Protein AF-A0A0F9C4K8-F1 (afdb_monomer_lite)

Sequence (174 aa):
MATEDTQVKETELVIEKGEDAEIKQTALKMESAGYSYIYDPKTGDRSVVNNNMRLFNLNKKNPDGSPRFVGEKPKNPPEPLVRGTYKCVLHKDDPDRVGYAAMGFPTCPKDDLASPYQVIRHAEKRHKSEWADIKYKKEEAQKEEDRALQRAILANMRGKPVEEKPAKGTENLH

Secondary structure (DSSP, 8-state):
------------------S---------------EEEEE-TTT--EEEEEGGGHHHHHT-B-TTSSBS-BSS--SS-SS------BPPTTBTT-TTHHHHHHTTPPPB----BSSHHHHHHHHHHHSHHHHHHHHHHHHHHHHHHHHHHHHHHHHHHHT-----PPP-------

Organism: NCBI:txid412755

Foldseek 3Di:
DDDDDDDDDDDDDDDDDDDDDDPPPPPDPDDQQDWAWKAAQQAQDIDIDRPVCPVVQQPDADPVRHGRIHRDRHPDHNDYPQFAQAAACLAPPHPCVVVCVVVVHDHDPGGRQNDPVSNLVCCCPVVVPSSVVVVVVVVVVVVVVVVVVVVVVVVVVVPDDDPDDDDPDDDDDD

Structure (mmCIF, N/CA/C/O backbone):
data_AF-A0A0F9C4K8-F1
#
_entry.id   AF-A0A0F9C4K8-F1
#
loop_
_atom_site.group_PDB
_atom_site.id
_atom_site.type_symbol
_atom_site.label_atom_id
_atom_site.label_alt_id
_atom_site.label_comp_id
_atom_site.label_asym_id
_atom_site.label_entity_id
_atom_site.label_seq_id
_atom_site.pdbx_PDB_ins_code
_atom_site.Cartn_x
_atom_site.Cartn_y
_atom_site.Cartn_z
_atom_site.occupancy
_atom_site.B_iso_or_equiv
_atom_site.auth_seq_id
_atom_site.auth_comp_id
_atom_site.auth_asym_id
_atom_site.auth_atom_id
_atom_site.pdbx_PDB_model_num
ATOM 1 N N . MET A 1 1 ? 21.573 -15.485 -41.770 1.00 37.44 1 MET A N 1
ATOM 2 C CA . MET A 1 1 ? 21.805 -14.062 -42.089 1.00 37.44 1 MET A CA 1
ATOM 3 C C . MET A 1 1 ? 20.954 -13.746 -43.299 1.00 37.44 1 MET A C 1
ATOM 5 O O . MET A 1 1 ? 21.269 -14.230 -44.373 1.00 37.44 1 MET A O 1
ATOM 9 N N . ALA A 1 2 ? 19.836 -13.057 -43.098 1.00 33.62 2 ALA A N 1
ATOM 10 C CA . ALA A 1 2 ? 18.984 -12.557 -44.169 1.00 33.62 2 ALA A CA 1
ATOM 11 C C . ALA A 1 2 ? 18.660 -11.110 -43.794 1.00 33.62 2 ALA A C 1
ATOM 13 O O . ALA A 1 2 ? 17.931 -10.863 -42.836 1.00 33.62 2 ALA A O 1
ATOM 14 N N . THR A 1 3 ? 19.342 -10.174 -44.441 1.00 36.44 3 THR A N 1
ATOM 15 C CA . THR A 1 3 ? 19.030 -8.748 -44.397 1.00 36.44 3 THR A CA 1
ATOM 16 C C . THR A 1 3 ? 18.079 -8.496 -45.553 1.00 36.44 3 THR A C 1
ATOM 18 O O . THR A 1 3 ? 18.479 -8.629 -46.704 1.00 36.44 3 THR A O 1
ATOM 21 N N . GLU A 1 4 ? 16.812 -8.240 -45.246 1.00 40.44 4 GLU A N 1
ATOM 22 C CA . GLU A 1 4 ? 15.825 -7.853 -46.248 1.00 40.44 4 GLU A CA 1
ATOM 23 C C . GLU A 1 4 ? 16.056 -6.383 -46.611 1.00 40.44 4 GLU A C 1
ATOM 25 O O . GLU A 1 4 ? 16.014 -5.497 -45.756 1.00 40.44 4 GLU A O 1
ATOM 30 N N . ASP A 1 5 ? 16.377 -6.164 -47.884 1.00 41.41 5 ASP A N 1
ATOM 31 C CA . ASP A 1 5 ? 16.690 -4.870 -48.473 1.00 41.41 5 ASP A CA 1
ATOM 32 C C . ASP A 1 5 ? 15.444 -3.975 -48.527 1.00 41.41 5 ASP A C 1
ATOM 34 O O . ASP A 1 5 ? 14.505 -4.207 -49.293 1.00 41.41 5 ASP A O 1
ATOM 38 N N . THR A 1 6 ? 15.442 -2.907 -47.731 1.00 42.59 6 THR A N 1
ATOM 39 C CA . THR A 1 6 ? 14.425 -1.855 -47.801 1.00 42.59 6 THR A CA 1
ATOM 40 C C . THR A 1 6 ? 14.693 -0.973 -49.022 1.00 42.59 6 THR A C 1
ATOM 42 O O . THR A 1 6 ? 15.593 -0.134 -49.013 1.00 42.59 6 THR A O 1
ATOM 45 N N . GLN A 1 7 ? 13.908 -1.147 -50.087 1.00 41.75 7 GLN A N 1
ATOM 46 C CA . GLN A 1 7 ? 13.969 -0.297 -51.278 1.00 41.75 7 GLN A CA 1
ATOM 47 C C . GLN A 1 7 ? 13.397 1.099 -50.981 1.00 41.75 7 GLN A C 1
ATOM 49 O O . GLN A 1 7 ? 12.200 1.254 -50.733 1.00 41.75 7 GLN A O 1
ATOM 54 N N . VAL A 1 8 ? 14.247 2.125 -51.040 1.00 42.62 8 VAL A N 1
ATOM 55 C CA . VAL A 1 8 ? 13.833 3.535 -51.023 1.00 42.62 8 VAL A CA 1
ATOM 56 C C . VAL A 1 8 ? 13.356 3.896 -52.431 1.00 42.62 8 VAL A C 1
ATOM 58 O O . VAL A 1 8 ? 14.146 3.910 -53.370 1.00 42.62 8 VAL A O 1
ATOM 61 N N . LYS A 1 9 ? 12.056 4.160 -52.603 1.00 42.47 9 LYS A N 1
ATOM 62 C CA . LYS A 1 9 ? 11.531 4.768 -53.834 1.00 42.47 9 LYS A CA 1
ATOM 63 C C . LYS A 1 9 ? 11.726 6.279 -53.744 1.00 42.47 9 LYS A C 1
ATOM 65 O O . LYS A 1 9 ? 10.963 6.952 -53.056 1.00 42.47 9 LYS A O 1
ATOM 70 N N . GLU A 1 10 ? 12.743 6.797 -54.423 1.00 42.34 10 GLU A N 1
ATOM 71 C CA . GLU A 1 10 ? 12.857 8.230 -54.697 1.00 42.34 10 GLU A CA 1
ATOM 72 C C . GLU A 1 10 ? 11.773 8.625 -55.704 1.00 42.34 10 GLU A C 1
ATOM 74 O O . GLU A 1 10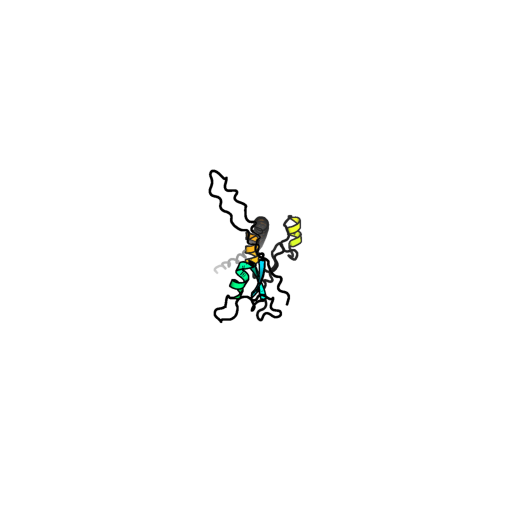 ? 11.762 8.170 -56.845 1.00 42.34 10 GLU A O 1
ATOM 79 N N . THR A 1 11 ? 10.822 9.444 -55.268 1.00 43.59 11 THR A N 1
ATOM 80 C CA . THR A 1 11 ? 9.902 10.138 -56.171 1.00 43.59 11 THR A CA 1
ATOM 81 C C . THR A 1 11 ? 10.463 11.526 -56.448 1.00 43.59 11 THR A C 1
ATOM 83 O O . THR A 1 11 ? 10.595 12.327 -55.521 1.00 43.59 11 THR A O 1
ATOM 86 N N . GLU A 1 12 ? 10.798 11.791 -57.712 1.00 39.34 12 GLU A N 1
ATOM 87 C CA . GLU A 1 12 ? 11.235 13.096 -58.215 1.00 39.34 12 GLU A CA 1
ATOM 88 C C . GLU A 1 12 ? 10.239 14.207 -57.849 1.00 39.34 12 GLU A C 1
ATOM 90 O O . GLU A 1 12 ? 9.039 14.119 -58.114 1.00 39.34 12 GLU A O 1
ATOM 95 N N . LEU A 1 13 ? 10.761 15.277 -57.247 1.00 41.69 13 LEU A N 1
ATOM 96 C CA . LEU A 1 13 ? 10.036 16.516 -56.981 1.00 41.69 13 LEU A CA 1
ATOM 97 C C . LEU A 1 13 ? 10.065 17.393 -58.238 1.00 41.69 13 LEU A C 1
ATOM 99 O O . LEU A 1 13 ? 11.025 18.124 -58.474 1.00 41.69 13 LEU A O 1
ATOM 103 N N . VAL A 1 14 ? 8.995 17.341 -59.031 1.00 43.59 14 VAL A N 1
ATOM 104 C CA . VAL A 1 14 ? 8.740 18.321 -60.095 1.00 43.59 14 VAL A CA 1
ATOM 105 C C . VAL A 1 14 ? 8.066 19.540 -59.463 1.00 43.59 14 VAL A C 1
ATOM 107 O O . VAL A 1 14 ? 6.943 19.446 -58.971 1.00 43.59 14 VAL A O 1
ATOM 110 N N . ILE A 1 15 ? 8.761 20.681 -59.434 1.00 44.19 15 ILE A N 1
ATOM 111 C CA . ILE A 1 15 ? 8.214 21.956 -58.949 1.00 44.19 15 ILE A CA 1
ATOM 112 C C . ILE A 1 15 ? 7.933 22.844 -60.163 1.00 44.19 15 ILE A C 1
ATOM 114 O O . ILE A 1 15 ? 8.824 23.539 -60.650 1.00 44.19 15 ILE A O 1
ATOM 118 N N . GLU A 1 16 ? 6.691 22.839 -60.642 1.00 44.50 16 GLU A N 1
ATOM 119 C CA . GLU A 1 16 ? 6.215 23.832 -61.607 1.00 44.50 16 GLU A CA 1
ATOM 120 C C . GLU A 1 16 ? 5.734 25.083 -60.858 1.00 44.50 16 GLU A C 1
ATOM 122 O O . GLU A 1 16 ? 4.885 25.021 -59.969 1.00 44.50 16 GLU A O 1
ATOM 127 N N . LYS A 1 17 ? 6.325 26.239 -61.187 1.00 44.91 17 LYS A N 1
ATOM 128 C CA . LYS A 1 17 ? 5.908 27.552 -60.680 1.00 44.91 17 LYS A CA 1
ATOM 129 C C . LYS A 1 17 ? 4.799 28.105 -61.574 1.00 44.91 17 LYS A C 1
ATOM 131 O O . LYS A 1 17 ? 5.089 28.563 -62.675 1.00 44.91 17 LYS A O 1
ATOM 136 N N . GLY A 1 18 ? 3.570 28.125 -61.070 1.00 40.72 18 GLY A N 1
ATOM 137 C CA . GLY A 1 18 ? 2.438 28.804 -61.697 1.00 40.72 18 GLY A CA 1
ATOM 138 C C . GLY A 1 18 ? 1.226 28.854 -60.766 1.00 40.72 18 GLY A C 1
ATOM 139 O O . GLY A 1 18 ? 0.736 27.811 -60.360 1.00 40.72 18 GLY A O 1
ATOM 140 N N . GLU A 1 19 ? 0.859 30.081 -60.395 1.00 49.22 19 GLU A N 1
ATOM 141 C CA . GLU A 1 19 ? -0.418 30.626 -59.893 1.00 49.22 19 GLU A CA 1
ATOM 142 C C . GLU A 1 19 ? -1.477 29.669 -59.277 1.00 49.22 19 GLU A C 1
ATOM 144 O O . GLU A 1 19 ? -1.998 28.758 -59.912 1.00 49.22 19 GLU A O 1
ATOM 149 N N . ASP A 1 20 ? -1.833 29.965 -58.017 1.00 51.91 20 ASP A N 1
ATOM 150 C CA . ASP A 1 20 ? -3.053 29.568 -57.286 1.00 51.91 20 ASP A CA 1
ATOM 151 C C . ASP A 1 20 ? -3.364 28.071 -57.077 1.00 51.91 20 ASP A C 1
ATOM 153 O O . ASP A 1 20 ? -4.523 27.655 -57.040 1.00 51.91 20 ASP A O 1
ATOM 157 N N . ALA A 1 21 ? -2.348 27.244 -56.824 1.00 45.38 21 ALA A N 1
ATOM 158 C CA . ALA A 1 21 ? -2.569 25.868 -56.376 1.00 45.38 21 ALA A CA 1
ATOM 159 C C . ALA A 1 21 ? -2.711 25.783 -54.842 1.00 45.38 21 ALA A C 1
ATOM 161 O O . ALA A 1 21 ? -1.742 25.964 -54.100 1.00 45.38 21 ALA A O 1
ATOM 162 N N . GLU A 1 22 ? -3.918 25.461 -54.360 1.00 49.91 22 GLU A N 1
ATOM 163 C CA . GLU A 1 22 ? -4.165 25.021 -52.982 1.00 49.91 22 GLU A CA 1
ATOM 164 C C . GLU A 1 22 ? -3.114 23.981 -52.569 1.00 49.91 22 GLU A C 1
ATOM 166 O O . GLU A 1 22 ? -3.025 22.895 -53.150 1.00 49.91 22 GLU A O 1
ATOM 171 N N . ILE A 1 23 ? -2.311 24.309 -51.552 1.00 51.88 23 ILE A N 1
ATOM 172 C CA . ILE A 1 23 ? -1.302 23.405 -50.999 1.00 51.88 23 ILE A CA 1
ATOM 173 C C . ILE A 1 23 ? -2.045 22.227 -50.364 1.00 51.88 23 ILE A C 1
ATOM 175 O O . ILE A 1 23 ? -2.438 22.270 -49.197 1.00 51.88 23 ILE A O 1
ATOM 179 N N . LYS A 1 24 ? -2.252 21.154 -51.132 1.00 47.72 24 LYS A N 1
ATOM 180 C CA . LYS A 1 24 ? -2.755 19.883 -50.613 1.00 47.72 24 LYS A CA 1
ATOM 181 C C . LYS A 1 24 ? -1.681 19.297 -49.707 1.00 47.72 24 LYS A C 1
ATOM 183 O O . LYS A 1 24 ? -0.771 18.605 -50.154 1.00 47.72 24 LYS A O 1
ATOM 188 N N . GLN A 1 25 ? -1.784 19.604 -48.417 1.00 56.06 25 GLN A N 1
ATOM 189 C CA . GLN A 1 25 ? -0.999 18.964 -47.373 1.00 56.06 25 GLN A CA 1
ATOM 190 C C . GLN A 1 25 ? -1.409 17.490 -47.299 1.00 56.06 25 GLN A C 1
ATOM 192 O O . GLN A 1 25 ? -2.337 17.111 -46.587 1.00 56.06 25 GLN A O 1
ATOM 197 N N . THR A 1 26 ? -0.736 16.634 -48.063 1.00 53.91 26 THR A N 1
ATOM 198 C CA . THR A 1 26 ? -0.824 15.187 -47.873 1.00 53.91 26 THR A CA 1
ATOM 199 C C . THR A 1 26 ? -0.187 14.847 -46.533 1.00 53.91 26 THR A C 1
ATOM 201 O O . THR A 1 26 ? 1.031 14.917 -46.377 1.00 53.91 26 THR A O 1
ATOM 204 N N . ALA A 1 27 ? -1.021 14.506 -45.549 1.00 51.94 27 ALA A N 1
ATOM 205 C CA . ALA A 1 27 ? -0.568 14.008 -44.261 1.00 51.94 27 ALA A CA 1
ATOM 206 C C . ALA A 1 27 ? 0.258 12.731 -44.480 1.00 51.94 27 ALA A C 1
ATOM 208 O O . ALA A 1 27 ? -0.276 11.681 -44.846 1.00 51.94 27 ALA A O 1
ATOM 209 N N . LEU A 1 28 ? 1.571 12.832 -44.268 1.00 55.25 28 LEU A N 1
ATOM 210 C CA . LEU A 1 28 ? 2.459 11.680 -44.174 1.00 55.25 28 LEU A CA 1
ATOM 211 C C . LEU A 1 28 ? 1.916 10.763 -43.075 1.00 55.25 28 LEU A C 1
ATOM 213 O O . LEU A 1 28 ? 1.733 11.180 -41.930 1.00 55.25 28 LEU A O 1
ATOM 217 N N . LYS A 1 29 ? 1.620 9.516 -43.440 1.00 47.31 29 LYS A N 1
ATOM 218 C CA . LYS A 1 29 ? 1.153 8.487 -42.512 1.00 47.31 29 LYS A CA 1
ATOM 219 C C . LYS A 1 29 ? 2.276 8.231 -41.499 1.00 47.31 29 LYS A C 1
ATOM 221 O O . LYS A 1 29 ? 3.260 7.569 -41.807 1.00 47.31 29 LYS A O 1
ATOM 226 N N . MET A 1 30 ? 2.166 8.823 -40.313 1.00 52.75 30 MET A N 1
ATOM 227 C CA . MET A 1 30 ? 3.149 8.663 -39.245 1.00 52.75 30 MET A CA 1
ATOM 228 C C . MET A 1 30 ? 2.916 7.310 -38.570 1.00 52.75 30 MET A C 1
ATOM 230 O O . MET A 1 30 ? 2.077 7.180 -37.680 1.00 52.75 30 MET A O 1
ATOM 234 N N . GLU A 1 31 ? 3.623 6.278 -39.021 1.00 61.31 31 GLU A N 1
ATOM 235 C CA . GLU A 1 31 ? 3.615 4.983 -38.345 1.00 61.31 31 GLU A CA 1
ATOM 236 C C . GLU A 1 31 ? 4.438 5.088 -37.054 1.00 61.31 31 GLU A C 1
ATOM 238 O O . GLU A 1 31 ? 5.597 5.509 -37.053 1.00 61.31 31 GLU A O 1
ATOM 243 N N . SER A 1 32 ? 3.827 4.762 -35.911 1.00 63.94 32 SER A N 1
ATOM 244 C CA . SER A 1 32 ? 4.534 4.778 -34.632 1.00 63.94 32 SER A CA 1
ATOM 245 C C . SER A 1 32 ? 5.616 3.698 -34.636 1.00 63.94 32 SER A C 1
ATOM 247 O O . SER A 1 32 ? 5.307 2.535 -34.877 1.00 63.94 32 SER A O 1
ATOM 249 N N . ALA A 1 33 ? 6.853 4.057 -34.287 1.00 67.69 33 ALA A N 1
ATOM 250 C CA . ALA A 1 33 ? 8.024 3.171 -34.322 1.00 67.69 33 ALA A CA 1
ATOM 251 C C . ALA A 1 33 ? 7.938 1.902 -33.438 1.00 67.69 33 ALA A C 1
ATOM 253 O O . ALA A 1 33 ? 8.848 1.076 -33.462 1.00 67.69 33 ALA A O 1
ATOM 254 N N . GLY A 1 34 ? 6.865 1.721 -32.662 1.00 85.06 34 GLY A N 1
ATOM 255 C CA . GLY A 1 34 ? 6.656 0.582 -31.770 1.00 85.06 34 GLY A CA 1
ATOM 256 C C . GLY A 1 34 ? 7.379 0.706 -30.425 1.00 85.06 34 GLY A C 1
ATOM 257 O O . GLY A 1 34 ? 8.170 1.624 -30.184 1.00 85.06 34 GLY A O 1
ATOM 258 N N . TYR A 1 35 ? 7.089 -0.240 -29.529 1.00 86.56 35 TYR A N 1
ATOM 259 C CA . TYR A 1 35 ? 7.687 -0.331 -28.197 1.00 86.56 35 TYR A CA 1
ATOM 260 C C . TYR A 1 35 ? 8.431 -1.656 -28.030 1.00 86.56 35 TYR A C 1
ATOM 262 O O . TYR A 1 35 ? 7.934 -2.708 -28.430 1.00 86.56 35 TYR A O 1
ATOM 270 N N . SER A 1 36 ? 9.599 -1.609 -27.394 1.00 86.56 36 SER A N 1
ATOM 271 C CA . SER A 1 36 ? 10.383 -2.783 -27.005 1.00 86.56 36 SER A CA 1
ATOM 272 C C . SER A 1 36 ? 10.643 -2.795 -25.505 1.00 86.56 36 SER A C 1
ATOM 274 O O . SER A 1 36 ? 10.606 -1.767 -24.822 1.00 86.56 36 SER A O 1
ATOM 276 N N . TYR A 1 37 ? 10.904 -3.993 -24.987 1.00 91.38 37 TYR A N 1
ATOM 277 C CA . TYR A 1 37 ? 11.324 -4.186 -23.609 1.00 91.38 37 TYR A CA 1
ATOM 278 C C . TYR A 1 37 ? 12.849 -4.122 -23.505 1.00 91.38 37 TYR A C 1
ATOM 280 O O . TYR A 1 37 ? 13.569 -4.685 -24.331 1.00 91.38 37 TYR A O 1
ATOM 288 N N . ILE A 1 38 ? 13.321 -3.444 -22.467 1.00 91.25 38 ILE A N 1
ATOM 289 C CA . ILE A 1 38 ? 14.699 -3.503 -21.977 1.00 91.25 38 ILE A CA 1
ATOM 290 C C . ILE A 1 38 ? 14.666 -3.918 -20.507 1.00 91.25 38 ILE A C 1
ATOM 292 O O . ILE A 1 38 ? 13.660 -3.703 -19.825 1.00 91.25 38 ILE A O 1
ATOM 296 N N . TYR A 1 39 ? 15.748 -4.512 -20.021 1.00 89.50 39 TYR A N 1
ATOM 297 C CA . TYR A 1 39 ? 15.823 -5.072 -18.675 1.00 89.50 39 TYR A CA 1
ATOM 298 C C . TYR A 1 39 ? 16.977 -4.459 -17.892 1.00 89.50 39 TYR A C 1
ATOM 300 O O . TYR A 1 39 ? 18.014 -4.157 -18.473 1.00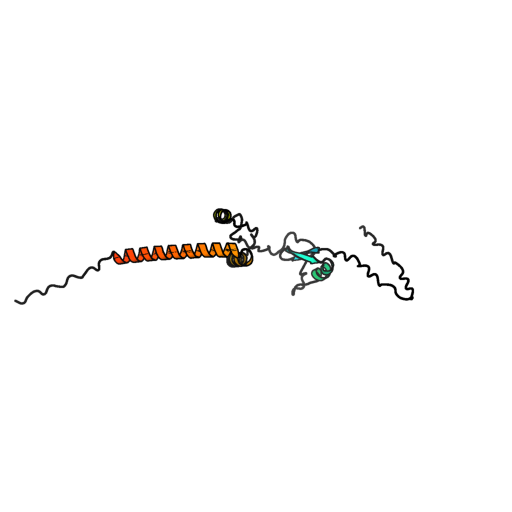 89.50 39 TYR A O 1
ATOM 308 N N . ASP A 1 40 ? 16.828 -4.282 -16.585 1.00 86.56 40 ASP A N 1
ATOM 309 C CA . ASP A 1 40 ? 17.973 -4.011 -15.710 1.00 86.56 40 ASP A CA 1
ATOM 310 C C . ASP A 1 40 ? 18.782 -5.315 -15.539 1.00 86.56 40 ASP A C 1
ATOM 312 O O . ASP A 1 40 ? 18.193 -6.340 -15.191 1.00 86.56 40 ASP A O 1
ATOM 316 N N . PRO A 1 41 ? 20.100 -5.348 -15.801 1.00 84.88 41 PRO A N 1
ATOM 317 C CA . PRO A 1 41 ? 20.886 -6.571 -15.660 1.00 84.88 41 PRO A CA 1
ATOM 318 C C . PRO A 1 41 ? 21.042 -7.043 -14.209 1.00 84.88 41 PRO A C 1
ATOM 320 O O . PRO A 1 41 ? 21.287 -8.230 -14.002 1.00 84.88 41 PRO A O 1
ATOM 323 N N . LYS A 1 42 ? 20.917 -6.152 -13.213 1.00 82.88 42 LYS A N 1
ATOM 324 C CA . LYS A 1 42 ? 21.088 -6.504 -11.796 1.00 82.88 42 LYS A CA 1
ATOM 325 C C . LYS A 1 42 ? 19.839 -7.133 -11.212 1.00 82.88 42 LYS A C 1
ATOM 327 O O . LYS A 1 42 ? 19.927 -8.174 -10.573 1.00 82.88 42 LYS A O 1
ATOM 332 N N . THR A 1 43 ? 18.694 -6.508 -11.458 1.00 77.56 43 THR A N 1
ATOM 333 C CA . THR A 1 43 ? 17.414 -6.935 -10.886 1.00 77.56 43 THR A CA 1
ATOM 334 C C . THR A 1 43 ? 16.589 -7.766 -11.868 1.00 77.56 43 THR A C 1
ATOM 336 O O . THR A 1 43 ? 15.782 -8.595 -11.472 1.00 77.56 43 THR A O 1
ATOM 339 N N . GLY A 1 44 ? 16.787 -7.607 -13.176 1.00 82.19 44 GLY A N 1
ATOM 340 C CA . GLY A 1 44 ? 15.940 -8.221 -14.201 1.00 82.19 44 GLY A CA 1
ATOM 341 C C . GLY A 1 44 ? 14.609 -7.496 -14.415 1.00 82.19 44 GLY A C 1
ATOM 342 O O . GLY A 1 44 ? 13.720 -8.043 -15.078 1.00 82.19 44 GLY A O 1
ATOM 343 N N . ASP A 1 45 ? 14.448 -6.285 -13.870 1.00 83.31 45 ASP A N 1
ATOM 344 C CA . ASP A 1 45 ? 13.217 -5.507 -14.006 1.00 83.31 45 ASP A CA 1
ATOM 345 C C . ASP A 1 45 ? 12.985 -5.046 -15.442 1.00 83.31 45 ASP A C 1
ATOM 347 O O . ASP A 1 45 ? 13.906 -4.599 -16.124 1.00 83.31 45 ASP A O 1
ATOM 351 N N . ARG A 1 46 ? 11.730 -5.122 -15.900 1.00 87.69 46 ARG A N 1
ATOM 352 C CA . ARG A 1 46 ? 11.353 -4.753 -17.272 1.00 87.69 46 ARG A CA 1
ATOM 353 C C . ARG A 1 46 ? 10.985 -3.273 -17.369 1.00 87.69 46 ARG A C 1
ATOM 355 O O . ARG A 1 46 ? 10.146 -2.787 -16.615 1.00 87.69 46 ARG A O 1
ATOM 362 N N . SER A 1 47 ? 11.525 -2.588 -18.369 1.00 87.94 47 SER A N 1
ATOM 363 C CA . SER A 1 47 ? 11.151 -1.224 -18.751 1.00 87.94 47 SER A CA 1
ATOM 364 C C . SER A 1 47 ? 10.693 -1.186 -20.208 1.00 87.94 47 SER A C 1
ATOM 366 O O . SER A 1 47 ? 11.278 -1.843 -21.068 1.00 87.94 47 SER A O 1
ATOM 368 N N . VAL A 1 48 ? 9.631 -0.427 -20.486 1.00 90.38 48 VAL A N 1
ATOM 369 C CA . VAL A 1 48 ? 9.099 -0.239 -21.845 1.00 90.38 48 VAL A CA 1
ATOM 370 C C . VAL A 1 48 ? 9.709 1.018 -22.439 1.00 90.38 48 VAL A C 1
ATOM 372 O O . VAL A 1 48 ? 9.613 2.091 -21.844 1.00 90.38 48 VAL A O 1
ATOM 375 N N . VAL A 1 49 ? 10.317 0.897 -23.614 1.00 89.56 49 VAL A N 1
ATOM 376 C CA . VAL A 1 49 ? 10.909 2.027 -24.331 1.00 89.56 49 VAL A CA 1
ATOM 377 C C . VAL A 1 49 ? 10.408 2.078 -25.764 1.00 89.56 49 VAL A C 1
ATOM 379 O O . VAL A 1 49 ? 10.132 1.055 -26.384 1.00 89.56 49 VAL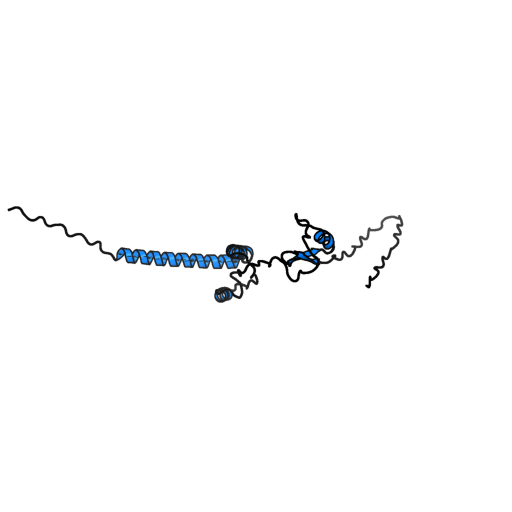 A O 1
ATOM 382 N N . ASN A 1 50 ? 10.286 3.292 -26.297 1.00 91.44 50 ASN A N 1
ATOM 383 C CA . ASN A 1 50 ? 10.070 3.494 -27.725 1.00 91.44 50 ASN A CA 1
ATOM 384 C C . ASN A 1 50 ? 11.293 2.952 -28.486 1.00 91.44 50 ASN A C 1
ATOM 386 O O . ASN A 1 50 ? 12.429 3.210 -28.074 1.00 91.44 50 ASN A O 1
ATOM 390 N N . ASN A 1 51 ? 11.070 2.230 -29.585 1.00 87.75 51 ASN A N 1
ATOM 391 C CA . ASN A 1 51 ? 12.137 1.631 -30.389 1.00 87.75 51 ASN A CA 1
ATOM 392 C C . ASN A 1 51 ? 13.186 2.646 -30.855 1.00 87.75 51 ASN A C 1
ATOM 394 O O . ASN A 1 51 ? 14.378 2.340 -30.804 1.00 87.75 51 ASN A O 1
ATOM 398 N N . ASN A 1 52 ? 12.777 3.878 -31.173 1.00 88.38 52 ASN A N 1
ATOM 399 C CA . ASN A 1 52 ? 13.702 4.951 -31.554 1.00 88.38 52 ASN A CA 1
ATOM 400 C C . ASN A 1 52 ? 14.694 5.285 -30.428 1.00 88.38 52 ASN A C 1
ATOM 402 O O . ASN A 1 52 ? 15.847 5.624 -30.675 1.00 88.38 52 ASN A O 1
ATOM 406 N N . MET A 1 53 ? 14.265 5.138 -29.172 1.00 87.69 53 MET A N 1
ATOM 407 C CA . MET A 1 53 ? 15.077 5.418 -27.986 1.00 87.69 53 MET A CA 1
ATOM 408 C C . MET A 1 53 ? 15.788 4.176 -27.438 1.00 87.69 53 MET A C 1
ATOM 410 O O . MET A 1 53 ? 16.490 4.270 -26.428 1.00 87.69 53 MET A O 1
ATOM 414 N N . ARG A 1 54 ? 15.620 3.000 -28.052 1.00 89.12 54 ARG A N 1
ATOM 415 C CA . ARG A 1 54 ? 16.149 1.737 -27.520 1.00 89.12 54 ARG A CA 1
ATOM 416 C C . ARG A 1 54 ? 17.674 1.749 -27.442 1.00 89.12 54 ARG A C 1
ATOM 418 O O . ARG A 1 54 ? 18.222 1.505 -26.371 1.00 89.12 54 ARG A O 1
ATOM 425 N N . LEU A 1 55 ? 18.350 2.090 -28.543 1.00 87.69 55 LEU A N 1
ATOM 426 C CA . LEU A 1 55 ? 19.818 2.144 -28.603 1.00 87.69 55 LEU A CA 1
ATOM 427 C C . LEU A 1 55 ? 20.388 3.166 -27.613 1.00 87.69 55 LEU A C 1
ATOM 429 O O . LEU A 1 55 ? 21.342 2.875 -26.896 1.00 87.69 55 LEU A O 1
ATOM 433 N N . PHE A 1 56 ? 19.745 4.331 -27.503 1.00 90.56 56 PHE A N 1
ATOM 434 C CA . PHE A 1 56 ? 20.142 5.355 -26.540 1.00 90.56 56 PHE A CA 1
ATOM 435 C C . PHE A 1 56 ? 20.046 4.856 -25.093 1.00 90.56 56 PHE A C 1
ATOM 437 O O . PHE A 1 56 ? 20.942 5.104 -24.290 1.00 90.56 56 PHE A O 1
ATOM 444 N N . ASN A 1 57 ? 18.979 4.129 -24.747 1.00 90.31 57 ASN A N 1
ATOM 445 C CA . ASN A 1 57 ? 18.825 3.578 -23.402 1.00 90.31 57 ASN A CA 1
ATOM 446 C C . ASN A 1 57 ? 19.813 2.440 -23.108 1.00 90.31 57 ASN A C 1
ATOM 448 O O . ASN A 1 57 ? 20.323 2.391 -21.993 1.00 90.31 57 ASN A O 1
ATOM 452 N N . LEU A 1 58 ? 20.131 1.581 -24.082 1.00 90.31 58 LEU A N 1
ATOM 453 C CA . LEU A 1 58 ? 21.123 0.506 -23.915 1.00 90.31 58 LEU A CA 1
ATOM 454 C C . LEU A 1 58 ? 22.550 1.037 -23.707 1.00 90.31 58 LEU A C 1
ATOM 456 O O . LEU A 1 58 ? 23.337 0.419 -22.999 1.00 90.31 58 LEU A O 1
ATOM 460 N N . ASN A 1 59 ? 22.866 2.214 -24.254 1.00 91.75 59 ASN A N 1
ATOM 461 C CA . ASN A 1 59 ? 24.167 2.859 -24.061 1.00 91.75 59 ASN A CA 1
ATOM 462 C C . ASN A 1 59 ? 24.330 3.544 -22.693 1.00 91.75 59 ASN A C 1
ATOM 464 O O . ASN A 1 59 ? 25.429 3.996 -22.363 1.00 91.75 59 ASN A O 1
ATOM 468 N N . LYS A 1 60 ? 23.269 3.640 -21.878 1.00 90.50 60 LYS A N 1
ATOM 469 C CA . LYS A 1 60 ? 23.370 4.221 -20.533 1.00 90.50 60 LYS A CA 1
ATOM 470 C C . LYS A 1 60 ? 24.184 3.300 -19.630 1.00 90.50 60 LYS A C 1
ATOM 472 O O . LYS A 1 60 ? 23.896 2.110 -19.515 1.00 90.50 60 LYS A O 1
ATOM 477 N N . LYS A 1 61 ? 25.161 3.880 -18.939 1.00 92.38 61 LYS A N 1
ATOM 478 C CA . LYS A 1 61 ? 26.009 3.189 -17.964 1.00 92.38 61 LYS A CA 1
ATOM 479 C C . LYS A 1 61 ? 25.706 3.674 -16.551 1.00 92.38 61 LYS A C 1
ATOM 481 O O . LYS A 1 61 ? 25.282 4.813 -16.351 1.00 92.38 61 LYS A O 1
ATOM 486 N N . ASN A 1 62 ? 25.902 2.790 -15.584 1.00 87.69 62 ASN A N 1
ATOM 487 C CA . ASN A 1 62 ? 25.899 3.131 -14.167 1.00 87.69 62 ASN A CA 1
ATOM 488 C C . ASN A 1 62 ? 27.194 3.886 -13.796 1.00 87.69 62 ASN A C 1
ATOM 490 O O . ASN A 1 62 ? 28.140 3.878 -14.585 1.00 87.69 62 ASN A O 1
ATOM 494 N N . PRO A 1 63 ? 27.281 4.501 -12.600 1.00 87.94 63 PRO A N 1
ATOM 495 C CA . PRO A 1 63 ? 28.511 5.152 -12.124 1.00 87.94 63 PRO A CA 1
ATOM 496 C C . PRO A 1 63 ? 29.734 4.219 -12.102 1.00 87.94 63 PRO A C 1
ATOM 498 O O . PRO A 1 63 ? 30.860 4.659 -12.276 1.00 87.94 63 PRO A O 1
ATOM 501 N N . ASP A 1 64 ? 29.478 2.923 -11.946 1.00 86.12 64 ASP A N 1
ATOM 502 C CA . ASP A 1 64 ? 30.439 1.817 -11.962 1.00 86.12 64 ASP A CA 1
ATOM 503 C C . ASP A 1 64 ? 30.866 1.387 -13.390 1.00 86.12 64 ASP A C 1
ATOM 505 O O . ASP A 1 64 ? 31.630 0.452 -13.584 1.00 86.12 64 ASP A O 1
ATOM 509 N N . GLY A 1 65 ? 30.339 2.029 -14.438 1.00 85.25 65 GLY A N 1
ATOM 510 C CA . GLY A 1 65 ? 30.659 1.715 -15.837 1.00 85.25 65 GLY A CA 1
ATOM 511 C C . GLY A 1 65 ? 29.939 0.488 -16.417 1.00 85.25 65 GLY A C 1
ATOM 512 O O . GLY A 1 65 ? 29.935 0.313 -17.639 1.00 85.25 65 GLY A O 1
ATOM 513 N N . SER A 1 66 ? 29.269 -0.315 -15.585 1.00 86.25 66 SER A N 1
ATOM 514 C CA . SER A 1 66 ? 28.387 -1.409 -16.015 1.00 86.25 66 SER A CA 1
ATOM 515 C C . SER A 1 66 ? 27.173 -0.898 -16.816 1.00 86.25 66 SER A C 1
ATOM 517 O O . SER A 1 66 ? 26.687 0.212 -16.559 1.00 86.25 66 SER A O 1
ATOM 519 N N . PRO A 1 67 ? 26.663 -1.670 -17.801 1.00 86.62 67 PRO A N 1
ATOM 520 C CA . PRO A 1 67 ? 25.471 -1.283 -18.551 1.00 86.62 67 PRO A CA 1
ATOM 521 C C . PRO A 1 67 ? 24.273 -1.172 -17.606 1.00 86.62 67 PRO A C 1
ATOM 523 O O . PRO A 1 67 ? 24.048 -2.041 -16.765 1.00 86.62 67 PRO A O 1
ATOM 526 N N . ARG A 1 68 ? 23.499 -0.093 -17.736 1.00 87.62 68 ARG A N 1
ATOM 527 C CA . ARG A 1 68 ? 22.298 0.128 -16.920 1.00 87.62 68 ARG A CA 1
ATOM 528 C C . ARG A 1 68 ? 21.111 -0.698 -17.407 1.00 87.62 68 ARG A C 1
ATOM 530 O O . ARG A 1 68 ? 20.262 -1.069 -16.609 1.00 87.62 68 ARG A O 1
ATOM 537 N N . PHE A 1 69 ? 21.052 -0.970 -18.708 1.00 89.81 69 PHE A N 1
ATOM 538 C CA . PHE A 1 69 ? 19.988 -1.746 -19.330 1.00 89.81 69 PHE A CA 1
ATOM 539 C C . PHE A 1 69 ? 20.560 -2.749 -20.335 1.00 89.81 69 PHE A C 1
ATOM 541 O O . PHE A 1 69 ? 21.541 -2.461 -21.018 1.00 89.81 69 PHE A O 1
ATOM 548 N N . VAL A 1 70 ? 19.912 -3.904 -20.460 1.00 88.12 70 VAL A N 1
ATOM 549 C CA . VAL A 1 70 ? 20.212 -4.967 -21.423 1.00 88.12 70 VAL A CA 1
ATOM 550 C C . VAL A 1 70 ? 18.982 -5.275 -22.278 1.00 88.12 70 VAL A C 1
ATOM 552 O O . VAL A 1 70 ? 17.841 -5.092 -21.853 1.00 88.12 70 VAL A O 1
ATOM 555 N N . GLY A 1 71 ? 19.205 -5.698 -23.523 1.00 87.00 71 GLY A N 1
ATOM 556 C CA . GLY A 1 71 ? 18.122 -5.969 -24.477 1.00 87.00 71 GLY A CA 1
ATOM 557 C C . GLY A 1 71 ? 17.424 -7.313 -24.263 1.00 87.00 71 GLY A C 1
ATOM 558 O O . GLY A 1 71 ? 16.298 -7.487 -24.720 1.00 87.00 71 GLY A O 1
ATOM 559 N N . GLU A 1 72 ? 18.076 -8.240 -23.566 1.00 84.69 72 GLU A N 1
ATOM 560 C CA . GLU A 1 72 ? 17.575 -9.583 -23.284 1.00 84.69 72 GLU A CA 1
ATOM 561 C C . GLU A 1 72 ? 17.317 -9.757 -21.789 1.00 84.69 72 GLU A C 1
ATOM 563 O O . GLU A 1 72 ? 18.016 -9.182 -20.954 1.00 84.69 72 GLU A O 1
ATOM 568 N N . LYS A 1 73 ? 16.310 -10.563 -21.442 1.00 83.75 73 LYS A N 1
ATOM 569 C CA . LYS A 1 73 ? 15.968 -10.831 -20.045 1.00 83.75 73 LYS A CA 1
ATOM 570 C C . LYS A 1 73 ? 17.080 -11.673 -19.393 1.00 83.75 73 LYS A C 1
ATOM 572 O O . LYS A 1 73 ? 17.299 -12.800 -19.847 1.00 83.75 73 LYS A O 1
ATOM 577 N N . PRO A 1 74 ? 17.740 -11.199 -18.318 1.00 82.50 74 PRO A N 1
ATOM 578 C CA . PRO A 1 74 ? 18.728 -12.008 -17.611 1.00 82.50 74 PRO A CA 1
ATOM 579 C C . PRO A 1 74 ? 18.047 -13.240 -16.997 1.00 82.50 74 PRO A C 1
ATOM 581 O O . PRO A 1 74 ? 17.000 -13.126 -16.358 1.00 82.50 74 PRO A O 1
ATOM 584 N N . LYS A 1 75 ? 18.623 -14.431 -17.214 1.00 78.50 75 LYS A N 1
ATOM 585 C CA . LYS A 1 75 ? 18.067 -15.696 -16.694 1.00 78.50 75 LYS A CA 1
ATOM 586 C C . LYS A 1 75 ? 18.195 -15.793 -15.170 1.00 78.50 75 LYS A C 1
ATOM 588 O O . LYS A 1 75 ? 17.240 -16.198 -14.522 1.00 78.50 75 LYS A O 1
ATOM 593 N N . ASN A 1 76 ? 19.338 -15.361 -14.632 1.00 75.56 76 ASN A N 1
ATOM 594 C CA . ASN A 1 76 ? 19.661 -15.368 -13.205 1.00 75.56 76 ASN A CA 1
ATOM 595 C C . ASN A 1 76 ? 20.180 -13.976 -12.799 1.00 75.56 76 ASN A C 1
ATOM 597 O O . ASN A 1 76 ? 21.395 -13.766 -12.809 1.00 75.56 76 ASN A O 1
ATOM 601 N N . PRO A 1 77 ? 19.296 -12.996 -12.534 1.00 76.06 77 PRO A N 1
ATOM 602 C CA . PRO A 1 77 ? 19.732 -11.693 -12.046 1.00 76.06 77 PRO A CA 1
ATOM 603 C C . PRO A 1 77 ? 20.406 -11.841 -10.666 1.00 76.06 77 PRO A C 1
ATOM 605 O O . PRO A 1 77 ? 19.920 -12.619 -9.842 1.00 76.06 77 PRO A O 1
ATOM 608 N N . PRO A 1 78 ? 21.526 -11.140 -10.411 1.00 72.00 78 PRO A N 1
ATOM 609 C CA . PRO A 1 78 ? 22.257 -11.228 -9.145 1.00 72.00 78 PRO A CA 1
ATOM 610 C C . PRO A 1 78 ? 21.454 -10.697 -7.951 1.00 72.00 78 PRO A C 1
ATOM 612 O O . PRO A 1 78 ? 21.647 -11.169 -6.834 1.00 72.00 78 PRO A O 1
ATOM 615 N N . GLU A 1 79 ? 20.539 -9.753 -8.175 1.00 71.50 79 GLU A N 1
ATOM 616 C CA . GLU A 1 79 ? 19.630 -9.242 -7.154 1.00 71.50 79 GLU A CA 1
ATOM 617 C C . GLU A 1 79 ? 18.203 -9.715 -7.469 1.00 71.50 79 GLU A C 1
ATOM 619 O O . GLU A 1 79 ? 17.677 -9.423 -8.547 1.00 71.50 79 GLU A O 1
ATOM 624 N N . PRO A 1 80 ? 17.536 -10.457 -6.566 1.00 64.75 80 PRO A N 1
ATOM 625 C CA . PRO A 1 80 ? 16.143 -10.810 -6.775 1.00 64.75 80 PRO A CA 1
ATOM 626 C C . PRO A 1 80 ? 15.290 -9.541 -6.749 1.00 64.75 80 PRO A C 1
ATOM 628 O O . PRO A 1 80 ? 15.470 -8.669 -5.900 1.00 64.75 80 PRO A O 1
ATOM 631 N N . LEU A 1 81 ? 14.317 -9.457 -7.657 1.00 64.56 81 LEU A N 1
ATOM 632 C CA . LEU A 1 81 ? 13.289 -8.421 -7.612 1.00 64.56 81 LEU A CA 1
ATOM 633 C C . LEU A 1 81 ? 12.541 -8.522 -6.292 1.00 64.56 81 LEU A C 1
ATOM 635 O O . LEU A 1 81 ? 11.680 -9.389 -6.133 1.00 64.56 81 LEU A O 1
ATOM 639 N N . VAL A 1 82 ? 12.858 -7.631 -5.355 1.00 64.38 82 VAL A N 1
ATOM 640 C CA . VAL A 1 82 ? 12.136 -7.511 -4.090 1.00 64.38 82 VAL A CA 1
ATOM 641 C C . VAL A 1 82 ? 10.787 -6.871 -4.394 1.00 64.38 82 VAL A C 1
ATOM 643 O O . VAL A 1 82 ? 10.585 -5.664 -4.261 1.00 64.38 82 VAL A O 1
ATOM 646 N N . ARG A 1 83 ? 9.857 -7.690 -4.885 1.00 68.56 83 ARG A N 1
ATOM 647 C CA . ARG A 1 83 ? 8.456 -7.304 -4.982 1.00 68.56 83 ARG A CA 1
ATOM 648 C C . ARG A 1 83 ? 7.881 -7.269 -3.583 1.00 68.56 83 ARG A C 1
ATOM 650 O O . ARG A 1 83 ? 8.245 -8.066 -2.718 1.00 68.56 83 ARG A O 1
ATOM 657 N N . GLY A 1 84 ? 6.979 -6.327 -3.373 1.00 74.25 84 GLY A N 1
ATOM 658 C CA . GLY A 1 84 ? 6.200 -6.316 -2.160 1.00 74.25 84 GLY A CA 1
ATOM 659 C C . GLY A 1 84 ? 5.384 -7.593 -2.005 1.00 74.25 84 GLY A C 1
ATOM 660 O O . GLY A 1 84 ? 4.960 -8.179 -2.994 1.00 74.25 84 GLY A O 1
ATOM 661 N N . THR A 1 85 ? 5.191 -8.037 -0.770 1.00 84.00 85 THR A N 1
ATOM 662 C CA . THR A 1 85 ? 4.359 -9.205 -0.446 1.00 84.00 85 THR A CA 1
ATOM 663 C C . THR A 1 85 ? 2.946 -8.811 -0.033 1.00 84.00 85 THR A C 1
ATOM 665 O O . THR A 1 85 ? 2.076 -9.673 0.107 1.00 84.00 85 THR A O 1
ATOM 668 N N . TYR A 1 86 ? 2.710 -7.518 0.204 1.00 87.88 86 TYR A N 1
ATOM 669 C CA . TYR A 1 86 ? 1.440 -7.041 0.716 1.00 87.88 86 TYR A CA 1
ATOM 670 C C . TYR A 1 86 ? 0.430 -6.882 -0.414 1.00 87.88 86 TYR A C 1
ATOM 672 O O . TYR A 1 86 ? 0.683 -6.256 -1.445 1.00 87.88 86 TYR A O 1
ATOM 680 N N . LYS A 1 87 ? -0.759 -7.421 -0.168 1.00 92.75 87 LYS A N 1
ATOM 681 C CA . LYS A 1 87 ? -1.903 -7.339 -1.067 1.00 92.75 87 LYS A CA 1
ATOM 682 C C . LYS A 1 87 ? -2.767 -6.135 -0.705 1.00 92.75 87 LYS A C 1
ATOM 684 O O . LYS A 1 87 ? -2.736 -5.644 0.424 1.00 92.75 87 LYS A O 1
ATOM 689 N N . CYS A 1 88 ? -3.516 -5.624 -1.677 1.00 93.44 88 CYS A N 1
ATOM 690 C CA . CYS A 1 88 ? -4.520 -4.599 -1.407 1.00 93.44 88 CYS A CA 1
ATOM 691 C C . CYS A 1 88 ? -5.625 -5.140 -0.476 1.00 93.44 88 CYS A C 1
ATOM 693 O O . CYS A 1 88 ? -5.960 -6.315 -0.544 1.00 93.44 88 CYS A O 1
ATOM 695 N N . VAL A 1 89 ? -6.257 -4.269 0.317 1.00 92.44 89 VAL A N 1
ATOM 696 C CA . VAL A 1 89 ? -7.420 -4.616 1.168 1.00 92.44 89 VAL A CA 1
ATOM 697 C C . VAL A 1 89 ? -8.607 -5.142 0.347 1.00 92.44 89 VAL A C 1
ATOM 699 O O . VAL A 1 89 ? -9.406 -5.938 0.817 1.00 92.44 89 VAL A O 1
ATOM 702 N N . LEU A 1 90 ? -8.722 -4.725 -0.917 1.00 93.94 90 LEU A N 1
ATOM 703 C CA . LEU A 1 90 ? -9.746 -5.221 -1.844 1.00 93.94 90 LEU A CA 1
ATOM 704 C C . LEU A 1 90 ? -9.252 -6.390 -2.709 1.00 93.94 90 LEU A C 1
ATOM 706 O O . LEU A 1 90 ? -9.856 -6.703 -3.738 1.00 93.94 90 LEU A O 1
ATOM 710 N N . HIS A 1 91 ? -8.133 -7.018 -2.346 1.00 94.81 91 HIS A N 1
ATOM 711 C CA . HIS A 1 91 ? -7.611 -8.162 -3.080 1.00 94.81 91 HIS A CA 1
ATOM 712 C C . HIS A 1 91 ? -8.525 -9.385 -2.924 1.00 94.81 91 HIS A C 1
ATOM 714 O O . HIS A 1 91 ? -9.239 -9.537 -1.935 1.00 94.81 91 HIS A O 1
ATOM 720 N N . LYS A 1 92 ? -8.502 -10.286 -3.912 1.00 93.25 92 LYS A N 1
ATOM 721 C CA . LYS A 1 92 ? -9.314 -11.517 -3.903 1.00 93.25 92 LYS A CA 1
ATOM 722 C C . LYS A 1 92 ? -9.055 -12.394 -2.671 1.00 93.25 92 LYS A C 1
ATOM 724 O O . LYS A 1 92 ? -9.977 -13.027 -2.173 1.00 93.25 92 LYS A O 1
ATOM 729 N N . ASP A 1 93 ? -7.809 -12.403 -2.219 1.00 90.75 93 ASP A N 1
ATOM 730 C CA . ASP A 1 93 ? -7.332 -13.231 -1.106 1.00 90.75 93 ASP A CA 1
ATOM 731 C C . ASP A 1 93 ? -7.397 -12.520 0.258 1.00 90.75 93 ASP A C 1
ATOM 733 O O . ASP A 1 93 ? -6.857 -13.039 1.232 1.00 90.75 93 ASP A O 1
ATOM 737 N N . ASP A 1 94 ? -7.973 -11.316 0.332 1.00 89.88 94 ASP A N 1
ATOM 738 C CA . ASP A 1 94 ? -8.148 -10.619 1.609 1.00 89.88 94 ASP A CA 1
ATOM 739 C C . ASP A 1 94 ? -9.206 -11.346 2.471 1.00 89.88 94 ASP A C 1
ATOM 741 O O . ASP A 1 94 ? -10.244 -11.751 1.933 1.00 89.88 94 ASP A O 1
ATOM 745 N N . PRO A 1 95 ? -8.985 -11.541 3.786 1.00 91.19 95 PRO A N 1
ATOM 746 C CA . PRO A 1 95 ? -9.932 -12.254 4.647 1.00 91.19 95 PRO A CA 1
ATOM 747 C C . PRO A 1 95 ? -11.311 -11.584 4.704 1.00 91.19 95 PRO A C 1
ATOM 749 O O . PRO A 1 95 ? -12.328 -12.277 4.753 1.00 91.19 95 PRO A O 1
ATOM 752 N N . ASP A 1 96 ? -11.370 -10.254 4.611 1.00 90.50 96 ASP A N 1
ATOM 753 C CA . ASP A 1 96 ? -12.618 -9.492 4.673 1.00 90.50 96 ASP A CA 1
ATOM 754 C C . ASP A 1 96 ? -13.292 -9.369 3.292 1.00 90.50 96 ASP A C 1
ATOM 756 O O . ASP A 1 96 ? -14.312 -8.685 3.131 1.00 90.50 96 ASP A O 1
ATOM 760 N N . ARG A 1 97 ? -12.769 -10.062 2.266 1.00 91.88 97 ARG A N 1
ATOM 761 C CA . ARG A 1 97 ? -13.249 -9.952 0.883 1.00 91.88 97 ARG A CA 1
ATOM 762 C C . ARG A 1 97 ? -14.736 -10.247 0.738 1.00 91.88 97 ARG A C 1
ATOM 764 O O . ARG A 1 97 ? -15.396 -9.580 -0.058 1.00 91.88 97 ARG A O 1
ATOM 771 N N . VAL A 1 98 ? -15.268 -11.217 1.481 1.00 91.75 98 VAL A N 1
ATOM 772 C CA . VAL A 1 98 ? -16.697 -11.576 1.436 1.00 91.75 98 VAL A CA 1
ATOM 773 C C . VAL A 1 98 ? -17.564 -10.401 1.899 1.00 91.75 98 VAL A C 1
ATOM 775 O O . VAL A 1 98 ? -18.547 -10.066 1.239 1.00 91.75 98 VAL A O 1
ATOM 778 N N . GLY A 1 99 ? -17.155 -9.717 2.972 1.00 91.44 99 GLY A N 1
ATOM 779 C CA . GLY A 1 99 ? -17.835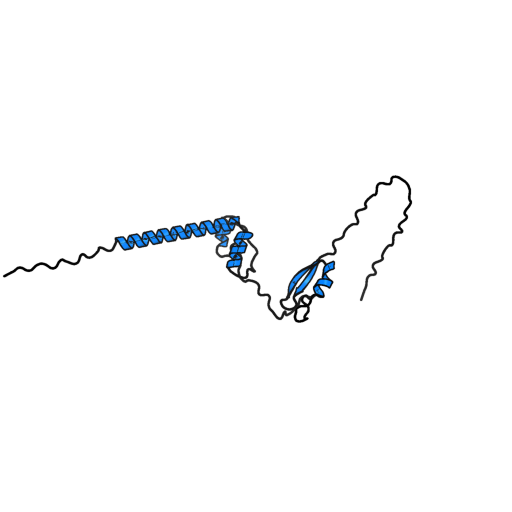 -8.519 3.466 1.00 91.44 99 GLY A CA 1
ATOM 780 C C . GLY A 1 99 ? -17.765 -7.364 2.466 1.00 91.44 99 GLY A C 1
ATOM 781 O O . GLY A 1 99 ? -18.773 -6.712 2.196 1.00 91.44 99 GLY A O 1
ATOM 782 N N . TYR A 1 100 ? -16.601 -7.149 1.848 1.00 91.88 100 TYR A N 1
ATOM 783 C CA . TYR A 1 100 ? -16.433 -6.136 0.799 1.00 91.88 100 TYR A CA 1
ATOM 784 C C . TYR A 1 100 ? -17.250 -6.438 -0.461 1.00 91.88 100 TYR A C 1
ATOM 786 O O . TYR A 1 100 ? -17.831 -5.529 -1.049 1.00 91.88 100 TYR A O 1
ATOM 794 N N . ALA A 1 101 ? -17.348 -7.704 -0.865 1.00 91.94 101 ALA A N 1
ATOM 795 C CA . ALA A 1 101 ? -18.161 -8.113 -2.005 1.00 91.94 101 ALA A CA 1
ATOM 796 C C . ALA A 1 101 ? -19.659 -7.889 -1.749 1.00 91.94 101 ALA A C 1
ATOM 798 O O . ALA A 1 101 ? -20.352 -7.399 -2.636 1.00 91.94 101 ALA A O 1
ATOM 799 N N . ALA A 1 102 ? -20.142 -8.175 -0.535 1.00 92.62 102 ALA A N 1
ATOM 800 C CA . ALA A 1 102 ? -21.529 -7.915 -0.143 1.00 92.62 102 ALA A CA 1
ATOM 801 C C . ALA A 1 102 ? -21.882 -6.416 -0.151 1.00 92.62 102 ALA A C 1
ATOM 803 O O . ALA A 1 102 ? -23.022 -6.053 -0.425 1.00 92.62 102 ALA A O 1
ATOM 804 N N . MET A 1 103 ? -20.900 -5.541 0.092 1.00 89.62 103 MET A N 1
ATOM 805 C CA . MET A 1 103 ? -21.045 -4.086 -0.058 1.00 89.62 103 MET A CA 1
ATOM 806 C C . MET A 1 103 ? -20.965 -3.600 -1.515 1.00 89.62 103 MET A C 1
ATOM 808 O O . MET A 1 103 ? -21.142 -2.414 -1.772 1.00 89.62 103 MET A O 1
ATOM 812 N N . GLY A 1 104 ? -20.694 -4.493 -2.471 1.00 92.38 104 GLY A N 1
ATOM 813 C CA . GLY A 1 104 ? -20.543 -4.151 -3.885 1.00 92.38 104 GLY A CA 1
ATOM 814 C C . GLY A 1 104 ? -19.152 -3.642 -4.272 1.00 92.38 104 GLY A C 1
ATOM 815 O O . GLY A 1 104 ? -18.987 -3.119 -5.372 1.00 92.38 104 GLY A O 1
ATOM 816 N N . PHE A 1 105 ? -18.133 -3.794 -3.416 1.00 93.69 105 PHE A N 1
ATOM 817 C CA . PHE A 1 105 ? -16.788 -3.307 -3.730 1.00 93.69 105 PHE A CA 1
ATOM 818 C C . PHE A 1 105 ? -16.072 -4.196 -4.761 1.00 93.69 105 PHE A C 1
ATOM 820 O O . PHE A 1 105 ? -16.071 -5.436 -4.632 1.00 93.69 105 PHE A O 1
ATOM 827 N N . PRO A 1 106 ? -15.403 -3.583 -5.759 1.00 92.88 106 PRO A N 1
ATOM 828 C CA . PRO A 1 106 ? -14.677 -4.306 -6.795 1.00 92.88 106 PRO A CA 1
ATOM 829 C C . PRO A 1 106 ? -13.428 -5.004 -6.240 1.00 92.88 106 PRO A C 1
ATOM 831 O O . PRO A 1 106 ? -12.878 -4.621 -5.209 1.00 92.88 106 PRO A O 1
ATOM 834 N N . THR A 1 107 ? -12.954 -6.034 -6.946 1.00 94.44 107 THR A N 1
ATOM 835 C CA . THR A 1 107 ? -11.678 -6.696 -6.636 1.00 94.44 107 THR A CA 1
ATOM 836 C C . THR A 1 107 ? -10.499 -5.912 -7.200 1.00 94.44 107 THR A C 1
ATOM 838 O O . THR A 1 107 ? -10.485 -5.595 -8.391 1.00 94.44 107 THR A O 1
ATOM 841 N N . CYS A 1 108 ? -9.468 -5.689 -6.388 1.00 93.94 108 CYS A N 1
ATOM 842 C CA . CYS A 1 108 ? -8.200 -5.124 -6.837 1.00 93.94 108 CYS A CA 1
ATOM 843 C C . CYS A 1 108 ? -7.174 -6.236 -7.137 1.00 93.94 108 CYS A C 1
ATOM 845 O O . CYS A 1 108 ? -6.962 -7.100 -6.286 1.00 93.94 108 CYS A O 1
ATOM 847 N N . PRO A 1 109 ? -6.493 -6.220 -8.300 1.00 90.88 109 PRO A N 1
ATOM 848 C CA . PRO A 1 109 ? -5.475 -7.216 -8.643 1.00 90.88 109 PRO A CA 1
ATOM 849 C C . PRO A 1 109 ? -4.088 -6.919 -8.044 1.00 90.88 109 PRO A C 1
ATOM 851 O O . PRO A 1 109 ? -3.147 -7.653 -8.317 1.00 90.88 109 PRO A O 1
ATOM 854 N N . LYS A 1 110 ? -3.915 -5.819 -7.296 1.00 89.25 110 LYS A N 1
ATOM 855 C CA . LYS A 1 110 ? -2.605 -5.399 -6.778 1.00 89.25 110 LYS A CA 1
ATOM 856 C C . LYS A 1 110 ? -2.164 -6.297 -5.616 1.00 89.25 110 LYS A C 1
ATOM 858 O O . LYS A 1 110 ? -2.801 -6.300 -4.559 1.00 89.25 110 LYS A O 1
ATOM 863 N N . ASP A 1 111 ? -1.044 -6.982 -5.810 1.00 89.81 111 ASP A N 1
ATOM 864 C CA . ASP A 1 111 ? -0.466 -7.969 -4.892 1.00 89.81 111 ASP A CA 1
ATOM 865 C C . ASP A 1 111 ? 1.002 -7.689 -4.510 1.00 89.81 111 ASP A C 1
ATOM 867 O O . ASP A 1 111 ? 1.552 -8.359 -3.642 1.00 89.81 111 ASP A O 1
ATOM 871 N N . ASP A 1 112 ? 1.622 -6.680 -5.124 1.00 87.00 112 ASP A N 1
ATOM 872 C CA . ASP A 1 112 ? 3.055 -6.381 -5.057 1.00 87.00 112 ASP A CA 1
ATOM 873 C C . ASP A 1 112 ? 3.391 -5.112 -4.241 1.00 87.00 112 ASP A C 1
ATOM 875 O O . ASP A 1 112 ? 4.303 -4.358 -4.594 1.00 87.00 112 ASP A O 1
ATOM 879 N N . LEU A 1 113 ? 2.656 -4.814 -3.159 1.00 88.06 113 LEU A N 1
ATOM 880 C CA . LEU A 1 113 ? 2.898 -3.620 -2.326 1.00 88.06 113 LEU A CA 1
ATOM 881 C C . LEU A 1 113 ? 4.002 -3.874 -1.296 1.00 88.06 113 LEU A C 1
ATOM 883 O O . LEU A 1 113 ? 3.998 -4.884 -0.594 1.00 88.06 113 LEU A O 1
ATOM 887 N N . ALA A 1 114 ? 4.973 -2.963 -1.199 1.00 86.56 114 ALA A N 1
ATOM 888 C CA . ALA A 1 114 ? 6.196 -3.198 -0.427 1.00 86.56 114 ALA A CA 1
ATOM 889 C C . ALA A 1 114 ? 6.009 -3.062 1.090 1.00 86.56 114 ALA A C 1
ATOM 891 O O . ALA A 1 114 ? 6.776 -3.634 1.857 1.00 86.56 114 ALA A O 1
ATOM 892 N N . SER A 1 115 ? 5.006 -2.304 1.539 1.00 87.50 115 SER A N 1
ATOM 893 C CA . SER A 1 115 ? 4.745 -2.103 2.966 1.00 87.50 115 SER A CA 1
ATOM 894 C C . SER A 1 115 ? 3.260 -1.881 3.265 1.00 87.50 115 SER A C 1
ATOM 896 O O . SER A 1 115 ? 2.521 -1.438 2.379 1.00 87.50 115 SER A O 1
ATOM 898 N N . PRO A 1 116 ? 2.814 -2.083 4.521 1.00 89.62 116 PRO A N 1
ATOM 899 C CA . PRO A 1 116 ? 1.435 -1.801 4.933 1.00 89.62 116 PRO A CA 1
ATOM 900 C C . PRO A 1 116 ? 1.022 -0.347 4.673 1.00 89.62 116 PRO A C 1
ATOM 902 O O . PRO A 1 116 ? -0.095 -0.067 4.247 1.00 89.62 116 PRO A O 1
ATOM 905 N N . TYR A 1 117 ? 1.951 0.597 4.845 1.00 91.44 117 TYR A N 1
ATOM 906 C CA . TYR A 1 117 ? 1.703 2.002 4.529 1.00 91.44 117 TYR A CA 1
ATOM 907 C C . TYR A 1 117 ? 1.397 2.216 3.037 1.00 91.44 117 TYR A C 1
ATOM 909 O O . TYR A 1 117 ? 0.518 3.002 2.680 1.00 91.44 117 TYR A O 1
ATOM 917 N N . GLN A 1 118 ? 2.080 1.491 2.145 1.00 89.75 118 GLN A N 1
ATOM 918 C CA . GLN A 1 118 ? 1.773 1.543 0.717 1.00 89.75 118 GLN A CA 1
ATOM 919 C C . GLN A 1 118 ? 0.402 0.948 0.398 1.00 89.75 118 GLN A C 1
ATOM 921 O O . GLN A 1 118 ? -0.245 1.449 -0.517 1.00 89.75 118 GLN A O 1
ATOM 926 N N . VAL A 1 119 ? -0.060 -0.057 1.151 1.00 92.81 119 VAL A N 1
ATOM 927 C CA . VAL A 1 119 ? -1.424 -0.598 1.024 1.00 92.81 119 VAL A CA 1
ATOM 928 C C . VAL A 1 119 ? -2.458 0.487 1.317 1.00 92.81 119 VAL A C 1
ATOM 930 O O . VAL A 1 119 ? -3.345 0.712 0.495 1.00 92.81 119 VAL A O 1
ATOM 933 N N . ILE A 1 120 ? -2.295 1.215 2.427 1.00 93.25 120 ILE A N 1
ATOM 934 C CA . ILE A 1 120 ? -3.182 2.330 2.802 1.00 93.25 120 ILE A CA 1
ATOM 935 C C . ILE A 1 120 ? -3.162 3.406 1.716 1.00 93.25 120 ILE A C 1
ATOM 937 O O . ILE A 1 120 ? -4.201 3.769 1.172 1.00 93.25 120 ILE A O 1
ATOM 941 N N . ARG A 1 121 ? -1.970 3.860 1.318 1.00 94.38 121 ARG A N 1
ATOM 942 C CA . ARG A 1 121 ? -1.813 4.886 0.279 1.00 94.38 121 ARG A CA 1
ATOM 943 C C . ARG A 1 121 ? -2.381 4.442 -1.073 1.00 94.38 121 ARG A C 1
ATOM 945 O O . ARG A 1 121 ? -2.869 5.272 -1.839 1.00 94.38 121 ARG A O 1
ATOM 952 N N . HIS A 1 122 ? -2.280 3.157 -1.406 1.00 94.69 122 HIS A N 1
ATOM 953 C CA . HIS A 1 122 ? -2.871 2.593 -2.614 1.00 94.69 122 HIS A CA 1
ATOM 954 C C . HIS A 1 122 ? -4.397 2.625 -2.535 1.00 94.69 122 HIS A C 1
ATOM 956 O O . HIS A 1 122 ? -5.023 3.109 -3.477 1.00 94.69 122 HIS A O 1
ATOM 962 N N . ALA A 1 123 ? -4.979 2.187 -1.416 1.00 93.62 123 ALA A N 1
ATOM 963 C CA . ALA A 1 123 ? -6.418 2.244 -1.186 1.00 93.62 123 ALA A CA 1
ATOM 964 C C . ALA A 1 123 ? -6.937 3.690 -1.262 1.00 93.62 123 ALA A C 1
ATOM 966 O O . ALA A 1 123 ? -7.836 3.970 -2.044 1.00 93.62 123 ALA A O 1
ATOM 967 N N . GLU A 1 124 ? -6.285 4.642 -0.591 1.00 93.81 124 GLU A N 1
ATOM 968 C CA . GLU A 1 124 ? -6.663 6.064 -0.618 1.00 93.81 124 GLU A CA 1
ATOM 969 C C . GLU A 1 124 ? -6.648 6.680 -2.021 1.00 93.81 124 GLU A C 1
ATOM 971 O O . GLU A 1 124 ? -7.475 7.534 -2.342 1.00 93.81 124 GLU A O 1
ATOM 976 N N . LYS A 1 125 ? -5.690 6.276 -2.863 1.00 94.31 125 LYS A N 1
ATOM 977 C CA . LYS A 1 125 ? -5.500 6.871 -4.192 1.00 94.31 125 LYS A CA 1
ATOM 978 C C . LYS A 1 125 ? -6.283 6.177 -5.298 1.00 94.31 125 LYS A C 1
ATOM 980 O O . LYS A 1 125 ? -6.709 6.848 -6.232 1.00 94.31 125 LYS A O 1
ATOM 985 N N . ARG A 1 126 ? -6.392 4.848 -5.256 1.00 93.12 126 ARG A N 1
ATOM 986 C CA . ARG A 1 126 ? -7.030 4.043 -6.312 1.00 93.12 126 ARG A CA 1
ATOM 987 C C . ARG A 1 126 ? -8.466 3.653 -5.978 1.00 93.12 126 ARG A C 1
ATOM 989 O O . ARG A 1 126 ? -9.251 3.518 -6.905 1.00 93.12 126 ARG A O 1
ATOM 996 N N . HIS A 1 127 ? -8.797 3.527 -4.696 1.00 94.38 127 HIS A N 1
ATOM 997 C CA . HIS A 1 127 ? -10.092 3.069 -4.184 1.00 94.38 127 HIS A CA 1
ATOM 998 C C . HIS A 1 127 ? -10.646 4.077 -3.174 1.00 94.38 127 HIS A C 1
ATOM 1000 O O . HIS A 1 127 ? -10.957 3.742 -2.035 1.00 94.38 127 HIS A O 1
ATOM 1006 N N . LYS A 1 128 ? -10.672 5.356 -3.563 1.00 93.38 128 LYS A N 1
ATOM 1007 C CA . LYS A 1 128 ? -10.939 6.471 -2.645 1.00 93.38 128 LYS A CA 1
ATOM 1008 C C . LYS A 1 128 ? -12.302 6.350 -1.953 1.00 93.38 128 LYS A C 1
ATOM 1010 O O . LYS A 1 128 ? -12.393 6.631 -0.763 1.00 93.38 128 LYS A O 1
ATOM 1015 N N . SER A 1 129 ? -13.333 5.955 -2.698 1.00 93.06 129 SER A N 1
ATOM 1016 C CA . SER A 1 129 ? -14.703 5.753 -2.210 1.00 93.06 129 SER A CA 1
ATOM 1017 C C . SER A 1 129 ? -14.787 4.592 -1.226 1.00 93.06 129 SER A C 1
ATOM 1019 O O . SER A 1 129 ? -15.173 4.768 -0.078 1.00 93.06 129 SER A O 1
ATOM 1021 N N . GLU A 1 130 ? -14.338 3.420 -1.657 1.00 93.06 130 GLU A N 1
ATOM 1022 C CA . GLU A 1 130 ? -14.399 2.178 -0.898 1.00 93.06 130 GLU A CA 1
ATOM 1023 C C . GLU A 1 130 ? -13.549 2.287 0.368 1.00 93.06 130 GLU A C 1
ATOM 1025 O O . GLU A 1 130 ? -13.945 1.847 1.442 1.00 93.06 130 GLU A O 1
ATOM 1030 N N . TRP A 1 131 ? -12.386 2.937 0.271 1.00 94.19 131 TRP A N 1
ATOM 1031 C CA . TRP A 1 131 ? -11.535 3.194 1.422 1.00 94.19 131 TRP A CA 1
ATOM 1032 C C . TRP A 1 131 ? -12.172 4.155 2.426 1.00 94.19 131 TRP A C 1
ATOM 1034 O O . TRP A 1 131 ? -11.999 3.957 3.627 1.00 94.19 131 TRP A O 1
ATOM 1044 N N . ALA A 1 132 ? -12.913 5.170 1.970 1.00 94.38 132 ALA A N 1
ATOM 1045 C CA . ALA A 1 132 ? -13.631 6.071 2.869 1.00 94.38 132 ALA A CA 1
ATOM 1046 C C . ALA A 1 132 ? -14.688 5.312 3.686 1.00 94.38 132 ALA A C 1
ATOM 1048 O O . ALA A 1 132 ? -14.740 5.478 4.904 1.00 94.38 132 ALA A O 1
ATOM 1049 N N . ASP A 1 133 ? -15.439 4.414 3.048 1.00 94.00 133 ASP A N 1
ATOM 1050 C CA . ASP A 1 133 ? -16.440 3.580 3.720 1.00 94.00 133 ASP A CA 1
ATOM 1051 C C . ASP A 1 133 ? -15.800 2.581 4.693 1.00 94.00 133 ASP A C 1
ATOM 1053 O O . ASP A 1 133 ? -16.252 2.428 5.830 1.00 94.00 133 ASP A O 1
ATOM 1057 N N . ILE A 1 134 ? -14.709 1.921 4.282 1.00 92.31 134 ILE A N 1
ATOM 1058 C CA . ILE A 1 134 ? -13.947 1.006 5.148 1.00 92.31 134 ILE A CA 1
ATOM 1059 C C . ILE A 1 134 ? -13.416 1.754 6.369 1.00 92.31 134 ILE A C 1
ATOM 1061 O O . ILE A 1 134 ? -13.513 1.263 7.495 1.00 92.31 134 ILE A O 1
ATOM 1065 N N . LYS A 1 135 ? -12.856 2.946 6.155 1.00 93.56 135 LYS A N 1
ATOM 1066 C CA . LYS A 1 135 ? -12.327 3.784 7.228 1.00 93.56 135 LYS A CA 1
ATOM 1067 C C . LYS A 1 135 ? -13.435 4.214 8.184 1.00 93.56 135 LYS A C 1
ATOM 1069 O O . LYS A 1 135 ? -13.250 4.082 9.388 1.00 93.56 135 LYS A O 1
ATOM 1074 N N . TYR A 1 136 ? -14.581 4.645 7.659 1.00 94.19 136 TYR A N 1
ATOM 1075 C CA . TYR A 1 136 ? -15.740 5.018 8.466 1.00 94.19 136 TYR A CA 1
ATOM 1076 C C . TYR A 1 136 ? -16.222 3.853 9.340 1.00 94.19 136 TYR A C 1
ATOM 1078 O O . TYR A 1 136 ? -16.372 4.011 10.547 1.00 94.19 136 TYR A O 1
ATOM 1086 N N . LYS A 1 137 ? -16.364 2.649 8.769 1.00 90.81 137 LYS A N 1
ATOM 1087 C CA . LYS A 1 137 ? -16.761 1.456 9.535 1.00 90.81 137 LYS A CA 1
ATOM 1088 C C . LYS A 1 137 ? -15.767 1.094 10.634 1.00 90.81 137 LYS A C 1
ATOM 1090 O O . LYS A 1 137 ? -16.182 0.738 11.732 1.00 90.81 137 LYS A O 1
ATOM 1095 N N . LYS A 1 138 ? -14.465 1.183 10.347 1.00 90.81 138 LYS A N 1
ATOM 1096 C CA . LYS A 1 138 ? -13.419 0.922 11.346 1.00 90.81 138 LYS A CA 1
ATOM 1097 C C . LYS A 1 138 ? -13.456 1.938 12.481 1.00 90.81 138 LYS A C 1
ATOM 1099 O O . LYS A 1 138 ? -13.308 1.556 13.634 1.00 90.81 138 LYS A O 1
ATOM 1104 N N . GLU A 1 139 ? -13.670 3.207 12.161 1.00 94.38 139 GLU A N 1
ATOM 1105 C CA . GLU A 1 139 ? -13.754 4.271 13.157 1.00 94.38 139 GLU A CA 1
ATOM 1106 C C . GLU A 1 139 ? -15.000 4.129 14.046 1.00 94.38 139 GLU A C 1
ATOM 1108 O O . GLU A 1 139 ? -14.900 4.263 15.263 1.00 94.38 139 GLU A O 1
ATOM 1113 N N . GLU A 1 140 ? -16.160 3.807 13.469 1.00 93.56 140 GLU A N 1
ATOM 1114 C CA . GLU A 1 140 ? -17.385 3.582 14.246 1.00 93.56 140 GLU A CA 1
ATOM 1115 C C . GLU A 1 140 ? -17.279 2.344 15.146 1.00 93.56 140 GLU A C 1
ATOM 1117 O O . GLU A 1 140 ? -17.659 2.416 16.314 1.00 93.56 140 GLU A O 1
ATOM 1122 N N . ALA A 1 141 ? -16.682 1.251 14.657 1.00 92.25 141 ALA A N 1
ATOM 1123 C CA . ALA A 1 141 ? -16.423 0.063 15.472 1.00 92.25 141 ALA A CA 1
ATOM 1124 C C . ALA A 1 141 ? -15.511 0.382 16.671 1.00 92.25 141 ALA A C 1
ATOM 1126 O O . ALA A 1 141 ? -15.839 0.035 17.803 1.00 92.25 141 ALA A O 1
ATOM 1127 N N . GLN A 1 142 ? -14.419 1.124 16.448 1.00 91.62 142 GLN A N 1
ATOM 1128 C CA . GLN A 1 142 ? -13.510 1.545 17.522 1.00 91.62 142 GLN A CA 1
ATOM 1129 C C . GLN A 1 142 ? -14.213 2.429 18.560 1.00 91.62 142 GLN A C 1
ATOM 1131 O O . GLN A 1 142 ? -14.072 2.212 19.761 1.00 91.62 142 GLN A O 1
ATOM 1136 N N . LYS A 1 143 ? -15.031 3.395 18.121 1.00 94.00 143 LYS A N 1
ATOM 1137 C CA . LYS A 1 143 ? -15.804 4.252 19.037 1.00 94.00 143 LYS A CA 1
ATOM 1138 C C . LYS A 1 143 ? -16.812 3.460 19.866 1.00 94.00 143 LYS A C 1
ATOM 1140 O O . LYS A 1 143 ? -17.075 3.818 21.017 1.00 94.00 143 LYS A O 1
ATOM 1145 N N . GLU A 1 144 ? -17.429 2.436 19.285 1.00 93.50 144 GLU A N 1
ATOM 1146 C CA . GLU A 1 144 ? -18.386 1.588 19.990 1.00 93.50 144 GLU A CA 1
ATOM 1147 C C . GLU A 1 144 ? -17.694 0.697 21.027 1.00 93.50 144 GLU A C 1
ATOM 1149 O O . GLU A 1 144 ? -18.161 0.626 22.168 1.00 93.50 144 GLU A O 1
ATOM 1154 N N . GLU A 1 145 ? -16.545 0.114 20.678 1.00 92.44 145 GLU A N 1
ATOM 1155 C CA . GLU A 1 145 ? -15.680 -0.632 21.598 1.00 92.44 145 GLU A CA 1
ATOM 1156 C C . GLU A 1 145 ? -15.205 0.247 22.764 1.00 92.44 145 GLU A C 1
ATOM 1158 O O . GLU A 1 145 ? -15.358 -0.133 23.928 1.00 92.44 145 GLU A O 1
ATOM 1163 N N . ASP A 1 146 ? -14.737 1.466 22.481 1.00 92.88 146 ASP A N 1
ATOM 1164 C CA . ASP A 1 146 ? -14.316 2.429 23.501 1.00 92.88 146 ASP A CA 1
ATOM 1165 C C . ASP A 1 146 ? -15.470 2.805 24.435 1.00 92.88 146 ASP A C 1
ATOM 1167 O O . ASP A 1 146 ? -15.318 2.843 25.660 1.00 92.88 146 ASP A O 1
ATOM 1171 N N . ARG A 1 147 ? -16.665 3.048 23.882 1.00 94.81 147 ARG A N 1
ATOM 1172 C CA . ARG A 1 147 ? -17.862 3.362 24.674 1.00 94.81 147 ARG A CA 1
ATOM 1173 C C . ARG A 1 147 ? -18.291 2.172 25.535 1.00 94.81 147 ARG A C 1
ATOM 1175 O O . ARG A 1 147 ? -18.727 2.371 26.671 1.00 94.81 147 ARG A O 1
ATOM 1182 N N . ALA A 1 148 ? -18.189 0.949 25.019 1.00 93.75 148 ALA A N 1
ATOM 1183 C CA . ALA A 1 148 ? -18.486 -0.268 25.767 1.00 93.75 148 ALA A CA 1
ATOM 1184 C C . ALA A 1 148 ? -17.492 -0.468 26.921 1.00 93.75 148 ALA A C 1
ATOM 1186 O O . ALA A 1 148 ? -17.907 -0.722 28.055 1.00 93.75 148 ALA A O 1
ATOM 1187 N N . LEU A 1 149 ? -16.201 -0.254 26.663 1.00 93.69 149 LEU A N 1
ATOM 1188 C CA . LEU A 1 149 ? -15.140 -0.319 27.663 1.00 93.69 149 LEU A CA 1
ATOM 1189 C C . LEU A 1 149 ? -15.346 0.741 28.754 1.00 93.69 149 LEU A C 1
ATOM 1191 O O . LEU A 1 149 ? -15.319 0.414 29.941 1.00 93.69 149 LEU A O 1
ATOM 1195 N N . GLN A 1 150 ? -15.644 1.991 28.385 1.00 90.06 150 GLN A N 1
ATOM 1196 C CA . GLN A 1 150 ? -15.949 3.062 29.342 1.00 90.06 150 GLN A CA 1
ATOM 1197 C C . GLN A 1 150 ? -17.144 2.714 30.239 1.00 90.06 150 GLN A C 1
ATOM 1199 O O . GLN A 1 150 ? -17.082 2.899 31.456 1.00 90.06 150 GLN A O 1
ATOM 1204 N N . ARG A 1 151 ? -18.224 2.169 29.662 1.00 90.88 151 ARG A N 1
ATOM 1205 C CA . ARG A 1 151 ? -19.391 1.700 30.429 1.00 90.88 151 ARG A CA 1
ATOM 1206 C C . ARG A 1 151 ? -19.009 0.590 31.410 1.00 90.88 151 ARG A C 1
ATOM 1208 O O . ARG A 1 151 ? -19.432 0.643 32.563 1.00 90.88 151 ARG A O 1
ATOM 1215 N N . ALA A 1 152 ? -18.191 -0.370 30.980 1.00 90.31 152 ALA A N 1
ATOM 1216 C CA . ALA A 1 152 ? -17.724 -1.466 31.826 1.00 90.31 152 ALA A CA 1
ATOM 1217 C C . ALA A 1 152 ? -16.838 -0.974 32.987 1.00 90.31 152 ALA A C 1
ATOM 1219 O O . ALA A 1 152 ? -17.029 -1.395 34.128 1.00 90.31 152 ALA A O 1
ATOM 1220 N N . ILE A 1 153 ? -15.921 -0.033 32.732 1.00 90.94 153 ILE A N 1
ATOM 1221 C CA . ILE A 1 153 ? -15.089 0.581 33.780 1.00 90.94 153 ILE A CA 1
ATOM 1222 C C . ILE A 1 153 ? -15.958 1.318 34.804 1.00 90.94 153 ILE A C 1
ATOM 1224 O O . ILE A 1 153 ? -15.799 1.104 36.006 1.00 90.94 153 ILE A O 1
ATOM 1228 N N . LEU A 1 154 ? -16.900 2.154 34.353 1.00 89.00 154 LEU A N 1
ATOM 1229 C CA . LEU A 1 154 ? -17.776 2.919 35.247 1.00 89.00 154 LEU A CA 1
ATOM 1230 C C . LEU A 1 154 ? -18.670 2.014 36.105 1.00 89.00 154 LEU A C 1
ATOM 1232 O O . LEU A 1 154 ? -18.878 2.303 37.285 1.00 89.00 154 LEU A O 1
ATOM 1236 N N . ALA A 1 155 ? -19.173 0.914 35.540 1.00 84.56 155 ALA A N 1
ATOM 1237 C CA . ALA A 1 155 ? -19.939 -0.084 36.283 1.00 84.56 155 ALA A CA 1
ATOM 1238 C C . ALA A 1 155 ? -19.085 -0.749 37.379 1.00 84.56 155 ALA A C 1
ATOM 1240 O O . ALA A 1 155 ? -19.514 -0.831 38.529 1.00 84.56 155 ALA A O 1
ATOM 1241 N N . ASN A 1 156 ? -17.847 -1.132 37.054 1.00 85.31 156 ASN A N 1
ATOM 1242 C CA . ASN A 1 156 ? -16.915 -1.736 38.011 1.00 85.31 156 ASN A CA 1
ATOM 1243 C C . ASN A 1 156 ? -16.453 -0.753 39.104 1.00 85.31 156 ASN A C 1
ATOM 1245 O O . ASN A 1 156 ? -16.207 -1.170 40.236 1.00 85.31 156 ASN A O 1
ATOM 1249 N N . MET A 1 157 ? -16.351 0.548 38.802 1.00 80.00 157 MET A N 1
ATOM 1250 C CA . MET A 1 157 ? -16.003 1.579 39.791 1.00 80.00 157 MET A CA 1
ATOM 1251 C C . MET A 1 157 ? -17.155 1.904 40.750 1.00 80.00 157 MET A C 1
ATOM 1253 O O . MET A 1 157 ? -16.902 2.162 41.923 1.00 80.00 157 MET A O 1
ATOM 1257 N N . ARG A 1 158 ? -18.415 1.860 40.296 1.00 73.19 158 ARG A N 1
ATOM 1258 C CA . ARG A 1 158 ? -19.594 2.098 41.154 1.00 73.19 158 ARG A CA 1
ATOM 1259 C C . ARG A 1 158 ? -19.920 0.944 42.112 1.00 73.19 158 ARG A C 1
ATOM 1261 O O . ARG A 1 158 ? -20.691 1.149 43.041 1.00 73.19 158 ARG A O 1
ATOM 1268 N N . GLY A 1 159 ? -19.350 -0.244 41.904 1.00 58.88 159 GLY A N 1
ATOM 1269 C CA . GLY A 1 159 ? -19.626 -1.447 42.699 1.00 58.88 159 GLY A CA 1
ATOM 1270 C C . GLY A 1 159 ? -18.741 -1.671 43.932 1.00 58.88 159 GLY A C 1
ATOM 1271 O O . GLY A 1 159 ? -18.941 -2.664 44.624 1.00 58.88 159 GLY A O 1
ATOM 1272 N N . LYS A 1 160 ? -17.760 -0.804 44.226 1.00 60.06 160 LYS A N 1
ATOM 1273 C CA . LYS A 1 160 ? -16.929 -0.925 45.437 1.00 60.06 160 LYS A CA 1
ATOM 1274 C C . LYS A 1 160 ? -17.438 0.035 46.518 1.00 60.06 160 LYS A C 1
ATOM 1276 O O . LYS A 1 160 ? -17.164 1.231 46.400 1.00 60.06 160 LYS A O 1
ATOM 1281 N N . PRO A 1 161 ? -18.166 -0.433 47.551 1.00 50.25 161 PRO A N 1
ATOM 1282 C CA . PRO A 1 161 ? -18.442 0.410 48.705 1.00 50.25 161 PRO A CA 1
ATOM 1283 C C . PRO A 1 161 ? -17.107 0.802 49.346 1.00 50.25 161 PRO A C 1
ATOM 1285 O O . PRO A 1 161 ? -16.224 -0.035 49.539 1.00 50.25 161 PRO A O 1
ATOM 1288 N N . VAL A 1 162 ? -16.940 2.092 49.628 1.00 57.91 162 VAL A N 1
ATOM 1289 C CA . VAL A 1 162 ? -15.844 2.577 50.466 1.00 57.91 162 VAL A CA 1
ATOM 1290 C C . VAL A 1 162 ? -16.103 2.003 51.854 1.00 57.91 162 VAL A C 1
ATOM 1292 O O . VAL A 1 162 ? -17.088 2.370 52.486 1.00 57.91 162 VAL A O 1
ATOM 1295 N N . GLU A 1 163 ? -15.274 1.062 52.304 1.00 55.53 163 GLU A N 1
ATOM 1296 C CA . GLU A 1 163 ? -15.312 0.605 53.692 1.00 55.53 163 GLU A CA 1
ATOM 1297 C C . GLU A 1 163 ? -14.990 1.802 54.595 1.00 55.53 163 GLU A C 1
ATOM 1299 O O . GLU A 1 163 ? -13.842 2.245 54.701 1.00 55.53 163 GLU A O 1
ATOM 1304 N N . GLU A 1 164 ? -16.024 2.376 55.208 1.00 57.38 164 GLU A N 1
ATOM 1305 C CA . GLU A 1 164 ? -15.870 3.367 56.263 1.00 57.38 164 GLU A CA 1
ATOM 1306 C C . GLU A 1 164 ? -15.150 2.696 57.436 1.00 57.38 164 GLU A C 1
ATOM 1308 O O . GLU A 1 164 ? -15.662 1.771 58.068 1.00 57.38 164 GLU A O 1
ATOM 1313 N N . LYS A 1 165 ? -13.918 3.141 57.710 1.00 55.72 165 LYS A N 1
ATOM 1314 C CA . LYS A 1 165 ? -13.160 2.701 58.886 1.00 55.72 165 LYS A CA 1
ATOM 1315 C C . LYS A 1 165 ? -14.006 2.964 60.139 1.00 55.72 165 LYS A C 1
ATOM 1317 O O . LYS A 1 165 ? -14.397 4.116 60.339 1.00 55.72 165 LYS A O 1
ATOM 1322 N N . PRO A 1 166 ? -14.243 1.964 61.007 1.00 47.03 166 PRO A N 1
ATOM 1323 C CA . PRO A 1 166 ? -15.022 2.182 62.215 1.00 47.03 166 PRO A CA 1
ATOM 1324 C C . PRO A 1 166 ? -14.298 3.193 63.110 1.00 47.03 166 PRO A C 1
ATOM 1326 O O . PRO A 1 166 ? -13.119 3.028 63.442 1.00 47.03 166 PRO A O 1
ATOM 1329 N N . ALA A 1 167 ? -15.007 4.266 63.464 1.00 54.09 167 ALA A N 1
ATOM 1330 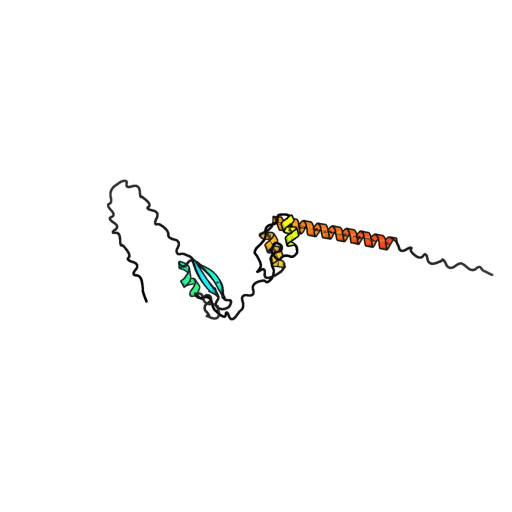C CA . ALA A 1 167 ? -14.540 5.278 64.396 1.00 54.09 167 ALA A CA 1
ATOM 1331 C C . ALA A 1 167 ? -14.165 4.606 65.726 1.00 54.09 167 ALA A C 1
ATOM 1333 O O . ALA A 1 167 ? -14.976 3.903 66.327 1.00 54.09 167 ALA A O 1
ATOM 1334 N N . LYS A 1 168 ? -12.920 4.806 66.175 1.00 53.72 168 LYS A N 1
ATOM 1335 C CA . LYS A 1 168 ? -12.466 4.358 67.494 1.00 53.72 168 LYS A CA 1
ATOM 1336 C C . LYS A 1 168 ? -13.341 5.018 68.559 1.00 53.72 168 LYS A C 1
ATOM 1338 O O . LYS A 1 168 ? -13.322 6.239 68.696 1.00 53.72 168 LYS A O 1
ATOM 1343 N N . GLY A 1 169 ? -14.099 4.192 69.276 1.00 47.12 169 GLY A N 1
ATOM 1344 C CA . GLY A 1 169 ? -14.879 4.593 70.435 1.00 47.12 169 GLY A CA 1
ATOM 1345 C C . GLY A 1 169 ? -13.986 5.230 71.494 1.00 47.12 169 GLY A C 1
ATOM 1346 O O . GLY A 1 169 ? -12.924 4.714 71.835 1.00 47.12 169 GLY A O 1
ATOM 1347 N N . THR A 1 170 ? -14.427 6.381 71.983 1.00 55.81 170 THR A N 1
ATOM 1348 C CA . THR A 1 170 ? -13.937 7.025 73.194 1.00 55.81 170 THR A CA 1
ATOM 1349 C C . THR A 1 170 ? -14.348 6.169 74.391 1.00 55.81 170 THR A C 1
ATOM 1351 O O . THR A 1 170 ? -15.523 6.151 74.759 1.00 55.81 170 THR A O 1
ATOM 1354 N N . GLU A 1 171 ? -13.404 5.434 74.976 1.00 49.72 171 GLU A N 1
ATOM 1355 C CA . GLU A 1 171 ? -13.598 4.805 76.283 1.00 49.72 171 GLU A CA 1
ATOM 1356 C C . GLU A 1 171 ? -13.418 5.848 77.391 1.00 49.72 171 GLU A C 1
ATOM 1358 O O . GLU A 1 171 ? -12.528 6.701 77.353 1.00 49.72 171 GLU A O 1
ATOM 1363 N N . ASN A 1 172 ? -14.360 5.807 78.327 1.00 49.19 172 ASN A N 1
ATOM 1364 C CA . ASN A 1 172 ? -14.636 6.816 79.335 1.00 49.19 172 ASN A CA 1
ATOM 1365 C C . ASN A 1 172 ? -13.593 6.849 80.459 1.00 49.19 172 ASN A C 1
ATOM 1367 O O . ASN A 1 172 ? -13.131 5.810 80.925 1.00 49.19 172 ASN A O 1
ATOM 1371 N N . LEU A 1 173 ? -13.340 8.072 80.941 1.00 45.66 173 LEU A N 1
ATOM 1372 C CA . LEU A 1 173 ? -12.791 8.389 82.261 1.00 45.66 173 LEU A CA 1
ATOM 1373 C C . LEU A 1 173 ? -13.394 7.489 83.355 1.00 45.66 173 LEU A C 1
ATOM 1375 O O . LEU A 1 173 ? -14.620 7.383 83.447 1.00 45.66 173 LEU A O 1
ATOM 1379 N N . HIS A 1 174 ? -12.536 6.926 84.204 1.00 48.88 174 HIS A N 1
ATOM 1380 C CA . HIS A 1 174 ? -12.802 6.645 85.618 1.00 48.88 174 HIS A CA 1
ATOM 1381 C C . HIS A 1 174 ? -11.651 7.236 86.429 1.00 48.88 174 HIS A C 1
ATOM 1383 O O . HIS A 1 174 ? -10.490 7.063 85.990 1.00 48.88 174 HIS A O 1
#

pLDDT: mean 77.32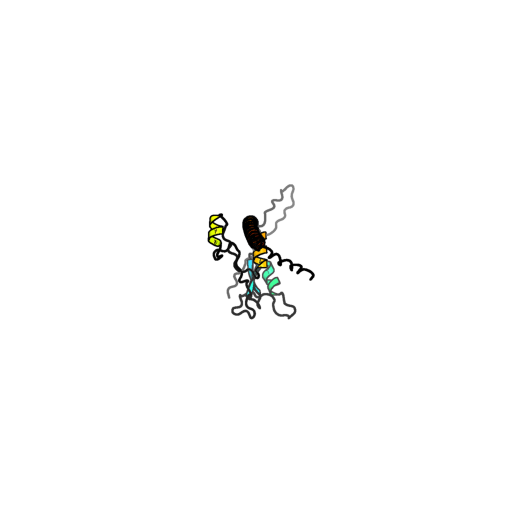, std 19.03, range [33.62, 94.81]

Radius of gyration: 36.7 Å; chains: 1; bounding box: 52×46×147 Å